Protein AF-A0A9D4PGX7-F1 (afdb_monomer_lite)

Structure (mmCIF, N/CA/C/O backbone):
data_AF-A0A9D4PGX7-F1
#
_entry.id   AF-A0A9D4PGX7-F1
#
loop_
_atom_site.group_PDB
_atom_site.id
_atom_site.type_symbol
_atom_site.label_atom_id
_atom_site.label_alt_id
_atom_site.label_comp_id
_atom_site.label_asym_id
_atom_site.label_entity_id
_atom_site.label_seq_id
_atom_site.pdbx_PDB_ins_code
_atom_site.Cartn_x
_atom_site.Cartn_y
_atom_site.Cartn_z
_atom_site.occupancy
_atom_site.B_iso_or_equiv
_atom_site.auth_seq_id
_atom_site.auth_comp_id
_atom_site.auth_asym_id
_atom_site.auth_atom_id
_atom_site.pdbx_PDB_model_num
ATOM 1 N N . MET A 1 1 ? -7.995 -2.872 27.748 1.00 54.94 1 MET A N 1
ATOM 2 C CA . MET A 1 1 ? -7.596 -3.330 26.397 1.00 54.94 1 MET A CA 1
ATOM 3 C C . MET A 1 1 ? -7.387 -4.845 26.408 1.00 54.94 1 MET A C 1
ATOM 5 O O . MET A 1 1 ? -7.191 -5.417 27.473 1.00 54.94 1 MET A O 1
ATOM 9 N N . ALA A 1 2 ? -7.457 -5.532 25.261 1.00 73.06 2 ALA A N 1
ATOM 10 C CA . ALA A 1 2 ? -7.186 -6.979 25.195 1.00 73.06 2 ALA A CA 1
ATOM 11 C C . ALA A 1 2 ? -5.716 -7.320 25.524 1.00 73.06 2 ALA A C 1
ATOM 13 O O . ALA A 1 2 ? -5.443 -8.373 26.096 1.00 73.06 2 ALA A O 1
ATOM 14 N N . TRP A 1 3 ? -4.800 -6.394 25.227 1.00 79.00 3 TRP A N 1
ATOM 15 C CA . TRP A 1 3 ? -3.365 -6.501 25.500 1.00 79.00 3 TRP A CA 1
ATOM 16 C C . TRP A 1 3 ? -3.021 -6.566 26.992 1.00 79.00 3 TRP A C 1
ATOM 18 O O . TRP A 1 3 ? -2.138 -7.327 27.369 1.00 79.00 3 TRP A O 1
ATOM 28 N N . ASP A 1 4 ? -3.798 -5.906 27.857 1.00 84.56 4 ASP A N 1
ATOM 29 C CA . ASP A 1 4 ? -3.581 -5.914 29.316 1.00 84.56 4 ASP A CA 1
ATOM 30 C C . ASP A 1 4 ? -3.769 -7.305 29.950 1.00 84.56 4 ASP A C 1
ATOM 32 O O . ASP A 1 4 ? -3.416 -7.535 31.105 1.00 84.56 4 ASP A O 1
ATOM 36 N N . ARG A 1 5 ? -4.376 -8.244 29.212 1.00 85.19 5 ARG A N 1
ATOM 37 C CA . ARG A 1 5 ? -4.611 -9.625 29.660 1.00 85.19 5 ARG A CA 1
ATOM 38 C C . ARG A 1 5 ? -3.503 -10.588 29.236 1.00 85.19 5 ARG A C 1
ATOM 40 O O . ARG A 1 5 ? -3.525 -11.745 29.656 1.00 85.19 5 ARG A O 1
ATOM 47 N N . VAL A 1 6 ? -2.562 -10.147 28.402 1.00 89.75 6 VAL A N 1
ATOM 48 C CA . VAL A 1 6 ? -1.442 -10.976 27.952 1.00 89.75 6 VAL A CA 1
ATOM 49 C C . VAL A 1 6 ? -0.385 -10.991 29.049 1.00 89.75 6 VAL A C 1
ATOM 51 O O . VAL A 1 6 ? 0.324 -10.018 29.274 1.00 89.75 6 VAL A O 1
ATOM 54 N N . THR A 1 7 ? -0.286 -12.113 29.759 1.00 89.94 7 THR A N 1
ATOM 55 C CA . THR A 1 7 ? 0.713 -12.286 30.819 1.00 89.94 7 THR A CA 1
ATOM 56 C C . THR A 1 7 ? 2.042 -12.798 30.255 1.00 89.94 7 THR A C 1
ATOM 58 O O . THR A 1 7 ? 2.039 -13.508 29.244 1.00 89.94 7 THR A O 1
ATOM 61 N N . PRO A 1 8 ? 3.177 -12.569 30.942 1.00 86.12 8 PRO A N 1
ATOM 62 C CA . PRO A 1 8 ? 4.457 -13.187 30.582 1.00 86.12 8 PRO A CA 1
ATOM 63 C C . PRO A 1 8 ? 4.361 -14.714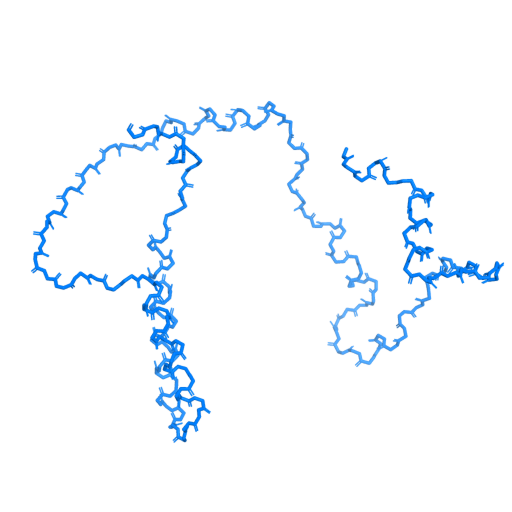 30.441 1.00 86.12 8 PRO A C 1
ATOM 65 O O . PRO A 1 8 ? 4.951 -15.308 29.543 1.00 86.12 8 PRO A O 1
ATOM 68 N N . THR A 1 9 ? 3.535 -15.358 31.273 1.00 87.19 9 THR A N 1
ATOM 69 C CA . THR A 1 9 ? 3.243 -16.797 31.194 1.00 87.19 9 THR A CA 1
ATOM 70 C C . THR A 1 9 ? 2.527 -17.182 29.900 1.00 87.19 9 THR A C 1
ATOM 72 O O . THR A 1 9 ? 2.807 -18.232 29.328 1.00 87.19 9 THR A O 1
ATOM 75 N N . THR A 1 10 ? 1.608 -16.342 29.420 1.00 89.62 10 THR A N 1
ATOM 76 C CA . THR A 1 10 ? 0.916 -16.558 28.142 1.00 89.62 10 THR A CA 1
ATOM 77 C C . THR A 1 10 ? 1.917 -16.536 26.992 1.00 89.62 10 THR A C 1
ATOM 79 O O . THR A 1 10 ? 1.912 -17.443 26.163 1.00 89.62 10 THR A O 1
ATOM 82 N N . ILE A 1 11 ? 2.825 -15.558 26.995 1.00 88.31 11 ILE A N 1
ATOM 83 C CA . ILE A 1 11 ? 3.892 -15.429 25.996 1.00 88.31 11 ILE A CA 1
ATOM 84 C C . ILE A 1 11 ? 4.812 -16.656 26.046 1.00 88.31 11 ILE A C 1
ATOM 86 O O . ILE A 1 11 ? 5.012 -17.314 25.025 1.00 88.31 11 ILE A O 1
ATOM 90 N N . ALA A 1 12 ? 5.289 -17.038 27.234 1.00 85.31 12 ALA A N 1
ATOM 91 C CA . ALA A 1 12 ? 6.149 -18.208 27.417 1.00 85.31 12 ALA A CA 1
ATOM 92 C C . ALA A 1 12 ? 5.499 -19.504 26.896 1.00 85.31 12 ALA A C 1
ATOM 94 O O . ALA A 1 12 ? 6.135 -20.286 26.188 1.00 85.31 12 ALA A O 1
ATOM 95 N N . ASN A 1 13 ? 4.210 -19.709 27.181 1.00 88.06 13 ASN A N 1
ATOM 96 C CA . ASN A 1 13 ? 3.464 -20.873 26.705 1.00 88.06 13 ASN A CA 1
ATOM 97 C C . ASN A 1 13 ? 3.309 -20.893 25.177 1.00 88.06 13 ASN A C 1
ATOM 99 O O . ASN A 1 13 ? 3.341 -21.969 24.579 1.00 88.06 13 ASN A O 1
ATOM 103 N N . CYS A 1 14 ? 3.142 -19.733 24.537 1.00 89.25 14 CYS A N 1
ATOM 104 C CA . CYS A 1 14 ? 3.101 -19.635 23.078 1.00 89.25 14 CYS A CA 1
ATOM 105 C C . CYS A 1 14 ? 4.445 -20.034 22.455 1.00 89.25 14 CYS A C 1
ATOM 107 O O . CYS A 1 14 ? 4.465 -20.877 21.560 1.00 89.25 14 CYS A O 1
ATOM 109 N N . PHE A 1 15 ? 5.562 -19.514 22.971 1.00 87.25 15 PHE A N 1
ATOM 110 C CA . PHE A 1 15 ? 6.903 -19.888 22.501 1.00 87.25 15 PHE A CA 1
ATOM 111 C C . PHE A 1 15 ? 7.176 -21.388 22.676 1.00 87.25 15 PHE A C 1
ATOM 113 O O . PHE A 1 15 ? 7.622 -22.043 21.732 1.00 87.25 15 PHE A O 1
ATOM 120 N N . ALA A 1 16 ? 6.812 -21.957 23.829 1.00 86.06 16 ALA A N 1
ATOM 121 C CA . ALA A 1 16 ? 6.950 -23.389 24.086 1.00 86.06 16 ALA A CA 1
ATOM 122 C C . ALA A 1 16 ? 6.126 -24.242 23.104 1.00 86.06 16 ALA A C 1
ATOM 124 O O . ALA A 1 16 ? 6.628 -25.227 22.564 1.00 86.06 16 ALA A O 1
ATOM 125 N N . LYS A 1 17 ? 4.875 -23.853 22.818 1.00 88.44 17 LYS A N 1
ATOM 126 C CA . LYS A 1 17 ? 4.026 -24.545 21.829 1.00 88.44 17 LYS A CA 1
ATOM 127 C C . LYS A 1 17 ? 4.568 -24.458 20.403 1.00 88.44 17 LYS A C 1
ATOM 129 O O . LYS A 1 17 ? 4.329 -25.371 19.620 1.00 88.44 17 LYS A O 1
ATOM 134 N N . CYS A 1 18 ? 5.298 -23.398 20.080 1.00 86.31 18 CYS A N 1
ATOM 135 C CA . CYS A 1 18 ? 5.965 -23.230 18.793 1.00 86.31 18 CYS A CA 1
ATOM 136 C C . CYS A 1 18 ? 7.328 -23.944 18.714 1.00 86.31 18 CYS A C 1
ATOM 138 O O . CYS A 1 18 ? 8.019 -23.815 17.710 1.00 86.31 18 CYS A O 1
ATOM 140 N N . GLY A 1 19 ? 7.723 -24.699 19.746 1.00 84.69 19 GLY A N 1
ATOM 141 C CA . GLY A 1 19 ? 8.976 -25.457 19.759 1.00 84.69 19 GLY A CA 1
ATOM 142 C C . GLY A 1 19 ? 10.207 -24.643 20.161 1.00 84.69 19 GLY A C 1
ATOM 143 O O . GLY A 1 19 ? 11.316 -25.174 20.138 1.00 84.69 19 GLY A O 1
ATOM 144 N N . PHE A 1 20 ? 10.034 -23.386 20.581 1.00 78.81 20 PHE A N 1
ATOM 145 C CA . PHE A 1 20 ? 11.109 -22.568 21.139 1.00 78.81 20 PHE A CA 1
ATOM 146 C C . PHE A 1 20 ? 11.299 -22.912 22.619 1.00 78.81 20 PHE A C 1
ATOM 148 O O . PHE A 1 20 ? 10.893 -22.177 23.521 1.00 78.81 20 PHE A O 1
ATOM 155 N N . PHE A 1 21 ? 11.898 -24.073 22.875 1.00 73.19 21 PHE A N 1
ATOM 156 C CA . PHE A 1 21 ? 12.354 -24.449 24.208 1.00 73.19 21 PHE A CA 1
ATOM 157 C C . PHE A 1 21 ? 13.672 -23.736 24.484 1.00 73.19 21 PHE A C 1
ATOM 159 O O . PHE A 1 21 ? 14.721 -24.108 23.961 1.00 73.19 21 PHE A O 1
ATOM 166 N N . ARG A 1 22 ? 13.619 -22.681 25.294 1.00 63.53 22 ARG A N 1
ATOM 167 C CA . ARG A 1 22 ? 14.824 -21.981 25.728 1.00 63.53 22 ARG A CA 1
ATOM 168 C C . ARG A 1 22 ? 15.512 -22.826 26.805 1.00 63.53 22 ARG A C 1
ATOM 170 O O . ARG A 1 22 ? 14.961 -22.998 27.891 1.00 63.53 22 ARG A O 1
ATOM 177 N N . SER A 1 23 ? 16.695 -23.370 26.506 1.00 58.41 23 SER A N 1
ATOM 178 C CA . SER A 1 23 ? 17.655 -23.718 27.561 1.00 58.41 23 SER A CA 1
ATOM 179 C C . SER A 1 23 ? 17.950 -22.433 28.334 1.00 58.41 23 SER A C 1
ATOM 181 O O . SER A 1 23 ? 17.971 -21.361 27.738 1.00 58.41 23 SER A O 1
ATOM 183 N N . SER A 1 24 ? 18.110 -22.516 29.648 1.00 57.34 24 SER A N 1
ATOM 184 C CA . SER A 1 24 ? 18.195 -21.369 30.564 1.00 57.34 24 SER A CA 1
ATOM 185 C C . SER A 1 24 ? 19.477 -20.521 30.425 1.00 57.34 24 SER A C 1
ATOM 187 O O . SER A 1 24 ? 19.930 -19.941 31.410 1.00 57.34 24 SER A O 1
ATOM 189 N N . GLU A 1 25 ? 20.067 -20.423 29.240 1.00 56.84 25 GLU A N 1
ATOM 190 C CA . GLU A 1 25 ? 21.221 -19.572 28.980 1.00 56.84 25 GLU A CA 1
ATOM 191 C C . GLU A 1 25 ? 20.842 -18.446 28.018 1.00 56.84 25 GLU A C 1
ATOM 193 O O . GLU A 1 25 ? 20.292 -18.660 26.939 1.00 56.84 25 GLU A O 1
ATOM 198 N N . GLU A 1 26 ? 21.132 -17.237 28.499 1.00 56.38 26 GLU A N 1
ATOM 199 C CA . GLU A 1 26 ? 21.122 -15.959 27.793 1.00 56.38 26 GLU A CA 1
ATOM 200 C C . GLU A 1 26 ? 19.735 -15.351 27.544 1.00 56.38 26 GLU A C 1
ATOM 202 O O . GLU A 1 26 ? 19.090 -15.496 26.502 1.00 56.38 26 GLU A O 1
ATOM 207 N N . VAL A 1 27 ? 19.296 -14.578 28.542 1.00 60.44 27 VAL A N 1
ATOM 208 C CA . VAL A 1 27 ? 18.494 -13.379 28.297 1.00 60.44 27 VAL A CA 1
ATOM 209 C C . VAL A 1 27 ? 19.432 -12.405 27.572 1.00 60.44 27 VAL A C 1
ATOM 211 O O . VAL A 1 27 ? 20.417 -11.997 28.190 1.00 60.44 27 VAL A O 1
ATOM 214 N N . PRO A 1 28 ? 19.223 -12.084 26.281 1.00 53.94 28 PRO A N 1
ATOM 215 C CA . PRO A 1 28 ? 20.006 -11.063 25.615 1.00 53.94 28 PRO A CA 1
ATOM 216 C C . PRO A 1 28 ? 19.830 -9.778 26.411 1.00 53.94 28 PRO A C 1
ATOM 218 O O . PRO A 1 28 ? 18.715 -9.400 26.770 1.00 53.94 28 PRO A O 1
ATOM 221 N N . SER A 1 29 ? 20.967 -9.190 26.751 1.00 55.91 29 SER A N 1
ATOM 222 C CA . SER A 1 29 ? 21.070 -7.852 27.303 1.00 55.91 29 SER A CA 1
ATOM 223 C C . SER A 1 29 ? 20.192 -6.912 26.474 1.00 55.91 29 SER A C 1
ATOM 225 O O . SER A 1 29 ? 20.358 -6.856 25.260 1.00 55.91 29 SER A O 1
ATOM 227 N N . GLU A 1 30 ? 19.279 -6.171 27.107 1.00 57.91 30 GLU A N 1
ATOM 228 C CA . GLU A 1 30 ? 18.532 -5.058 26.486 1.00 57.91 30 GLU A CA 1
ATOM 229 C C . GLU A 1 30 ? 19.451 -3.850 26.217 1.00 57.91 30 GLU A C 1
ATOM 231 O O . GLU A 1 30 ? 19.039 -2.698 26.300 1.00 57.91 30 GLU A O 1
ATOM 236 N N . GLN A 1 31 ? 20.736 -4.092 25.960 1.00 58.47 31 GLN A N 1
ATOM 237 C CA . GLN A 1 31 ? 21.605 -3.059 25.440 1.00 58.47 31 GLN A CA 1
ATOM 238 C C . GLN A 1 31 ? 21.203 -2.854 23.988 1.00 58.47 31 GLN A C 1
ATOM 240 O O . GLN A 1 31 ? 21.234 -3.791 23.192 1.00 58.47 31 GLN A O 1
ATOM 245 N N . GLU A 1 32 ? 20.774 -1.634 23.681 1.00 63.38 32 GLU A N 1
ATOM 246 C CA . GLU A 1 32 ? 20.599 -1.153 22.318 1.00 63.38 32 GLU A CA 1
ATOM 247 C C . GLU A 1 32 ? 21.955 -1.252 21.616 1.00 63.38 32 GLU A C 1
ATOM 249 O O . GLU A 1 32 ? 22.810 -0.372 21.711 1.00 63.38 32 GLU A O 1
ATOM 254 N N . GLU A 1 33 ? 22.191 -2.398 20.983 1.00 66.94 33 GLU A N 1
ATOM 255 C CA . GLU A 1 33 ? 23.311 -2.579 20.077 1.00 66.94 33 GLU A CA 1
ATOM 256 C C . GLU A 1 33 ? 23.117 -1.582 18.924 1.00 66.94 33 GLU A C 1
ATOM 258 O O . GLU A 1 33 ? 22.014 -1.496 18.367 1.00 66.94 33 GLU A O 1
ATOM 263 N N . PRO A 1 34 ? 24.149 -0.802 18.562 1.00 69.31 34 PRO A N 1
ATOM 264 C CA . PRO A 1 34 ? 24.061 0.085 17.414 1.00 69.31 34 PRO A CA 1
ATOM 265 C C . PRO A 1 34 ? 23.671 -0.727 16.176 1.00 69.31 34 PRO A C 1
ATOM 267 O O . PRO A 1 34 ? 24.187 -1.824 15.960 1.00 69.31 34 PRO A O 1
ATOM 270 N N . ILE A 1 35 ? 22.747 -0.195 15.367 1.00 76.69 35 ILE A N 1
ATOM 271 C CA . ILE A 1 35 ? 22.278 -0.873 14.155 1.00 76.69 35 ILE A CA 1
ATOM 272 C C . ILE A 1 35 ? 23.458 -1.002 13.186 1.00 76.69 35 ILE A C 1
ATOM 274 O O . ILE A 1 35 ? 23.844 -0.040 12.520 1.00 76.69 35 ILE A O 1
ATOM 278 N N . GLU A 1 36 ? 24.046 -2.195 13.138 1.00 80.50 36 GLU A N 1
ATOM 279 C CA . GLU A 1 36 ? 25.217 -2.491 12.319 1.00 80.50 36 GLU A CA 1
ATOM 280 C C . GLU A 1 36 ? 24.897 -2.271 10.833 1.00 80.50 36 GLU A C 1
ATOM 282 O O . GLU A 1 36 ? 23.912 -2.796 10.305 1.00 80.50 36 GLU A O 1
ATOM 287 N N . GLY A 1 37 ? 25.726 -1.481 10.147 1.00 79.88 37 GLY A N 1
ATOM 288 C CA . GLY A 1 37 ? 25.556 -1.197 8.727 1.00 79.88 37 GLY A CA 1
ATOM 289 C C . GLY A 1 37 ? 24.580 -0.067 8.402 1.00 79.88 37 GLY A C 1
ATOM 290 O O . GLY A 1 37 ? 24.256 0.112 7.226 1.00 79.88 37 GLY A O 1
ATOM 291 N N . TRP A 1 38 ? 24.138 0.727 9.383 1.00 84.19 38 TRP A N 1
ATOM 292 C CA . TRP A 1 38 ? 23.343 1.931 9.108 1.00 84.19 38 TRP A CA 1
ATOM 293 C C . TRP A 1 38 ? 24.091 2.914 8.196 1.00 84.19 38 TRP A C 1
ATOM 295 O O . TRP A 1 38 ? 23.511 3.486 7.278 1.00 84.19 38 TRP A O 1
ATOM 305 N N . GLU A 1 39 ? 25.405 3.046 8.382 1.00 81.94 39 GLU A N 1
ATOM 306 C CA . GLU A 1 39 ? 26.298 3.868 7.557 1.00 81.94 39 GLU A CA 1
ATOM 307 C C . GLU A 1 39 ? 26.395 3.442 6.080 1.00 81.94 39 GLU A C 1
ATOM 309 O O . GLU A 1 39 ? 26.902 4.205 5.258 1.00 81.94 39 GLU A O 1
ATOM 314 N N . LEU A 1 40 ? 25.922 2.242 5.722 1.00 86.06 40 LEU A N 1
ATOM 315 C CA . LEU A 1 40 ? 25.851 1.778 4.330 1.00 86.06 40 LEU A CA 1
ATOM 316 C C . LEU A 1 40 ? 24.593 2.287 3.612 1.00 86.06 40 LEU A C 1
ATOM 318 O O . LEU A 1 40 ? 24.502 2.183 2.387 1.00 86.06 40 LEU A O 1
ATOM 322 N N . LEU A 1 41 ? 23.619 2.809 4.358 1.00 81.00 41 LEU A N 1
ATOM 323 C CA . LEU A 1 41 ? 22.391 3.372 3.822 1.00 81.00 41 LEU A CA 1
ATOM 324 C C . LEU A 1 41 ? 22.607 4.863 3.538 1.00 81.00 41 LEU A C 1
ATOM 326 O O . LEU A 1 41 ? 22.962 5.631 4.428 1.00 81.00 41 LEU A O 1
ATOM 330 N N . ASP A 1 42 ? 22.317 5.306 2.314 1.00 83.44 42 ASP A N 1
ATOM 331 C CA . ASP A 1 42 ? 22.227 6.736 1.973 1.00 83.44 42 ASP A CA 1
ATOM 332 C C . ASP A 1 42 ? 20.888 7.316 2.477 1.00 83.44 42 ASP A C 1
ATOM 334 O O . ASP A 1 42 ? 20.067 7.829 1.719 1.00 83.44 42 ASP A O 1
ATOM 338 N N . ALA A 1 43 ? 20.608 7.115 3.769 1.00 81.50 43 ALA A N 1
ATOM 339 C CA . ALA A 1 43 ? 19.314 7.401 4.387 1.00 81.50 43 ALA A CA 1
ATOM 340 C C . ALA A 1 43 ? 19.124 8.890 4.722 1.00 81.50 43 ALA A C 1
ATOM 342 O O . ALA A 1 43 ? 18.004 9.326 4.972 1.00 81.50 43 ALA A O 1
ATOM 343 N N . GLY A 1 44 ? 20.205 9.680 4.745 1.00 87.75 44 GLY A N 1
ATOM 344 C CA . GLY A 1 44 ? 20.161 11.108 5.084 1.00 87.75 44 GLY A CA 1
ATOM 345 C C . GLY A 1 44 ? 19.748 11.416 6.532 1.00 87.75 44 GLY A C 1
ATOM 346 O O . GLY A 1 44 ? 19.599 12.587 6.875 1.00 87.75 44 GLY A O 1
ATOM 347 N N . CYS A 1 45 ? 19.580 10.395 7.375 1.00 86.50 45 CYS A N 1
ATOM 348 C CA . CYS A 1 45 ? 19.252 10.493 8.793 1.00 86.50 45 CYS A CA 1
ATOM 349 C C . CYS A 1 45 ? 20.023 9.439 9.604 1.00 86.50 45 CYS A C 1
ATOM 351 O O . CYS A 1 45 ? 20.576 8.478 9.053 1.00 86.50 45 CYS A O 1
ATOM 353 N N . THR A 1 46 ? 20.095 9.630 10.917 1.00 89.06 46 THR A N 1
ATOM 354 C CA . THR A 1 46 ? 20.707 8.652 11.822 1.00 89.06 46 THR A CA 1
ATOM 355 C C . THR A 1 46 ? 19.753 7.486 12.105 1.00 89.06 46 THR A C 1
ATOM 357 O O . THR A 1 46 ? 18.547 7.582 11.875 1.00 89.06 46 THR A O 1
ATOM 360 N N . ALA A 1 47 ? 20.290 6.371 12.609 1.00 85.38 47 ALA A N 1
ATOM 361 C CA . ALA A 1 47 ? 19.490 5.224 13.046 1.00 85.38 47 ALA A CA 1
ATOM 362 C C . ALA A 1 47 ? 18.443 5.633 14.089 1.00 85.38 47 ALA A C 1
ATOM 364 O O . ALA A 1 47 ? 17.296 5.199 14.036 1.00 85.38 47 ALA A O 1
ATOM 365 N N . GLU A 1 48 ? 18.838 6.519 14.999 1.00 86.31 48 GLU A N 1
ATOM 366 C CA . GLU A 1 48 ? 17.979 7.058 16.047 1.00 86.31 48 GLU A CA 1
ATOM 367 C C . GLU A 1 48 ? 16.849 7.919 15.466 1.00 86.31 48 GLU A C 1
ATOM 369 O O . GLU A 1 48 ? 15.692 7.722 15.833 1.00 86.31 48 GLU A O 1
ATOM 374 N N . ASP A 1 49 ? 17.139 8.787 14.489 1.00 86.88 49 ASP A N 1
ATOM 375 C CA . ASP A 1 49 ? 16.113 9.596 13.806 1.00 86.88 49 ASP A CA 1
ATOM 376 C C . ASP A 1 49 ? 15.057 8.725 13.111 1.00 86.88 49 ASP A C 1
ATOM 378 O O . ASP A 1 49 ? 13.883 9.080 13.057 1.00 86.88 49 ASP A O 1
ATOM 382 N N . PHE A 1 50 ? 15.468 7.587 12.545 1.00 87.69 50 PHE A N 1
ATOM 383 C CA . PHE A 1 50 ? 14.543 6.653 11.910 1.00 87.69 50 PHE A CA 1
ATOM 384 C C . PHE A 1 50 ? 13.684 5.910 12.934 1.00 87.69 50 PHE A C 1
ATOM 386 O O . PHE A 1 50 ? 12.477 5.779 12.738 1.00 87.69 50 PHE A O 1
ATOM 393 N N . CYS A 1 51 ? 14.293 5.435 14.022 1.00 87.06 51 CYS A N 1
ATOM 394 C CA . CYS A 1 51 ? 13.586 4.720 15.084 1.00 87.06 51 CYS A CA 1
ATOM 395 C C . CYS A 1 51 ? 12.595 5.611 15.842 1.00 87.06 51 CYS A C 1
ATOM 397 O O . CYS A 1 51 ? 11.569 5.113 16.284 1.00 87.06 51 CYS A O 1
ATOM 399 N N . THR A 1 52 ? 12.890 6.906 15.967 1.00 90.38 52 THR A N 1
ATOM 400 C CA . THR A 1 52 ? 12.069 7.891 16.696 1.00 90.38 52 THR A CA 1
ATOM 401 C C . THR A 1 52 ? 11.182 8.732 15.772 1.00 90.38 52 THR A C 1
ATOM 403 O O . THR A 1 52 ? 10.556 9.705 16.201 1.00 90.38 52 THR A O 1
ATOM 406 N N . ALA A 1 53 ? 11.102 8.375 14.485 1.00 88.75 53 ALA A N 1
ATOM 407 C CA . ALA A 1 53 ? 10.399 9.161 13.472 1.00 88.75 53 ALA A CA 1
ATOM 408 C C . ALA A 1 53 ? 8.905 9.370 13.786 1.00 88.75 53 ALA A C 1
ATOM 410 O O . ALA A 1 53 ? 8.313 10.357 13.339 1.00 88.75 53 ALA A O 1
ATOM 411 N N . ASP A 1 54 ? 8.289 8.457 14.538 1.00 91.25 54 ASP A N 1
ATOM 412 C CA . ASP A 1 54 ? 6.879 8.494 14.917 1.00 91.25 54 ASP A CA 1
ATOM 413 C C . ASP A 1 54 ? 6.619 8.888 16.382 1.00 91.25 54 ASP A C 1
ATOM 415 O O . ASP A 1 54 ? 5.455 9.056 16.750 1.00 91.25 54 ASP A O 1
ATOM 419 N N . ASP A 1 55 ? 7.651 9.162 17.187 1.00 89.44 55 ASP A N 1
ATOM 420 C CA . ASP A 1 55 ? 7.504 9.521 18.610 1.00 89.44 55 ASP A CA 1
ATOM 421 C C . ASP A 1 55 ? 6.619 10.759 18.826 1.00 89.44 55 ASP A C 1
ATOM 423 O O . ASP A 1 55 ? 5.891 10.873 19.813 1.00 89.44 55 ASP A O 1
ATOM 427 N N . ASN A 1 56 ? 6.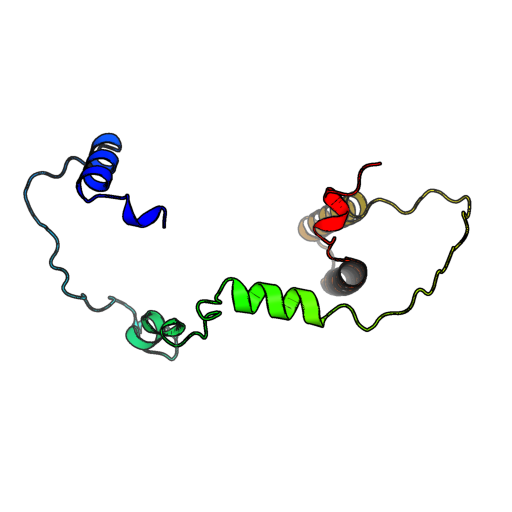666 11.699 17.878 1.00 83.75 56 ASN A N 1
ATOM 428 C CA . ASN A 1 56 ? 5.874 12.931 17.891 1.00 83.75 56 ASN A CA 1
ATOM 429 C C . ASN A 1 56 ? 4.757 12.927 16.841 1.00 83.75 56 ASN A C 1
ATOM 431 O O . ASN A 1 56 ? 4.200 13.983 16.519 1.00 83.75 56 ASN A O 1
ATOM 435 N N . LEU A 1 57 ? 4.431 11.764 16.272 1.00 85.75 57 LEU A N 1
ATOM 436 C CA . LEU A 1 57 ? 3.332 11.657 15.330 1.00 85.75 57 LEU A CA 1
ATOM 437 C C . LEU A 1 57 ? 2.032 11.971 16.070 1.00 85.75 57 LEU A C 1
ATOM 439 O O . LEU A 1 57 ? 1.640 11.275 17.007 1.00 85.75 57 LEU A O 1
ATOM 443 N N . ALA A 1 58 ? 1.359 13.044 15.649 1.00 82.56 58 ALA A N 1
ATOM 444 C CA . ALA A 1 58 ? 0.079 13.430 16.215 1.00 82.56 58 ALA A CA 1
ATOM 445 C C . ALA A 1 58 ? -0.915 12.275 16.050 1.00 82.56 58 ALA A C 1
ATOM 447 O O . ALA A 1 58 ? -1.407 11.997 14.956 1.00 82.56 58 ALA A O 1
ATOM 448 N N . THR A 1 59 ? -1.206 11.592 17.150 1.00 79.62 59 THR A N 1
ATOM 449 C CA . THR A 1 59 ? -2.286 10.618 17.199 1.00 79.62 59 THR A CA 1
ATOM 450 C C . THR A 1 59 ? -3.600 11.361 17.401 1.00 79.62 59 THR A C 1
ATOM 452 O O . THR A 1 59 ? -3.637 12.472 17.940 1.00 79.62 59 THR A O 1
ATOM 455 N N . CYS A 1 60 ? -4.713 10.761 16.976 1.00 75.94 60 CYS A N 1
ATOM 456 C CA . CYS A 1 60 ? -6.003 11.189 17.494 1.00 75.94 60 CYS A CA 1
ATOM 457 C C . CYS A 1 60 ? -5.938 10.980 19.010 1.00 75.94 60 CYS A C 1
ATOM 459 O O . CYS A 1 60 ? -5.934 9.836 19.466 1.00 75.94 60 CYS A O 1
ATOM 461 N N . GLY A 1 61 ? -5.803 12.071 19.773 1.00 73.06 61 GLY A N 1
ATOM 462 C CA . GLY A 1 61 ? -5.789 12.013 21.231 1.00 73.06 61 GLY A CA 1
ATOM 463 C C . GLY A 1 61 ? -6.985 11.211 21.741 1.00 73.06 61 GLY A C 1
ATOM 464 O O . GLY A 1 61 ? -7.992 11.079 21.041 1.00 73.06 61 GLY A O 1
ATOM 465 N N . ALA A 1 62 ? -6.875 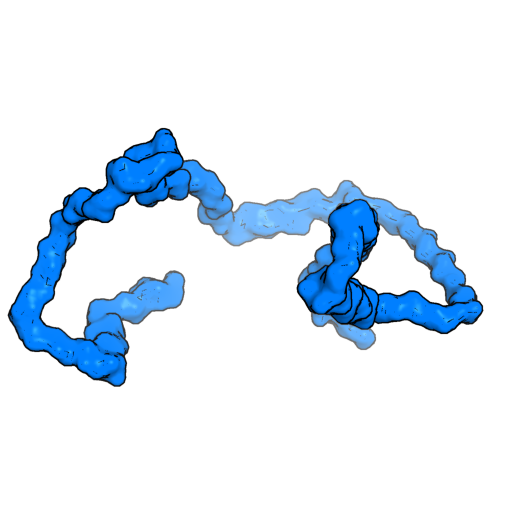10.648 22.944 1.00 70.00 62 ALA A N 1
ATOM 466 C CA . ALA A 1 62 ? -7.964 9.885 23.541 1.00 70.00 62 ALA A CA 1
ATOM 467 C C . ALA A 1 62 ? -9.226 10.759 23.622 1.00 70.00 62 ALA A C 1
ATOM 469 O O . ALA A 1 62 ? -9.335 11.620 24.492 1.00 70.00 62 ALA A O 1
ATOM 470 N N . ARG A 1 63 ? -10.156 10.557 22.683 1.00 75.88 63 ARG A N 1
ATOM 471 C CA . ARG A 1 63 ? -11.466 11.201 22.702 1.00 75.88 63 ARG A CA 1
ATOM 472 C C . ARG A 1 63 ? -12.301 10.546 23.787 1.00 75.88 63 ARG A C 1
ATOM 474 O O . ARG A 1 63 ? -12.331 9.315 23.898 1.00 75.88 63 ARG A O 1
ATOM 481 N N . THR A 1 64 ? -12.970 11.363 24.582 1.00 80.38 64 THR A N 1
ATOM 482 C CA . THR A 1 64 ? -13.989 10.866 25.500 1.00 80.38 64 THR A CA 1
ATOM 483 C C . THR A 1 64 ? -15.228 10.451 24.705 1.00 80.38 64 THR A C 1
ATOM 485 O O . THR A 1 64 ? -15.397 10.819 23.539 1.00 80.38 64 THR A O 1
ATOM 488 N N . VAL A 1 65 ? -16.092 9.633 25.305 1.00 76.81 65 VAL A N 1
ATOM 489 C CA . VAL A 1 65 ? -17.353 9.242 24.652 1.00 76.81 65 VAL A CA 1
ATOM 490 C C . VAL A 1 65 ? -18.224 10.481 24.440 1.00 76.81 65 VAL A C 1
ATOM 492 O O . VAL A 1 65 ? -18.913 10.590 23.430 1.00 76.81 65 VAL A O 1
ATOM 495 N N . GLU A 1 66 ? -18.140 11.429 25.363 1.00 80.88 66 GLU A N 1
ATOM 496 C CA . GLU A 1 66 ? -18.814 12.717 25.335 1.00 80.88 66 GLU A CA 1
ATOM 497 C C . GLU A 1 66 ? -18.373 13.560 24.126 1.00 80.88 66 GLU A C 1
ATOM 499 O O . GLU A 1 66 ? -19.241 14.028 23.390 1.00 80.88 66 GLU A O 1
ATOM 504 N N . ASP A 1 67 ? -17.064 13.646 23.845 1.00 80.12 67 ASP A N 1
ATOM 505 C CA . ASP A 1 67 ? -16.531 14.365 22.669 1.00 80.12 67 ASP A CA 1
ATOM 506 C C . ASP A 1 67 ? -17.064 13.781 21.347 1.00 80.12 67 ASP A C 1
ATOM 508 O O . ASP A 1 67 ? -17.353 14.507 20.397 1.00 80.12 67 ASP A O 1
ATOM 512 N N . ILE A 1 68 ? -17.212 12.452 21.283 1.00 81.25 68 ILE A N 1
ATOM 513 C CA . ILE A 1 68 ? -17.720 11.743 20.096 1.00 81.25 68 ILE A CA 1
ATOM 514 C C . ILE A 1 68 ? -19.216 12.021 19.894 1.00 81.25 68 ILE A C 1
ATOM 516 O O . ILE A 1 68 ? -19.679 12.169 18.762 1.00 81.25 68 ILE A O 1
ATOM 520 N N . VAL A 1 69 ? -19.988 12.072 20.983 1.00 81.31 69 VAL A N 1
ATOM 521 C CA . VAL A 1 69 ? -21.433 12.338 20.932 1.00 81.31 69 VAL A CA 1
ATOM 522 C C . VAL A 1 69 ? -21.707 13.788 20.535 1.00 81.31 69 VAL A C 1
ATOM 524 O O . VAL A 1 69 ? -22.615 14.033 19.741 1.00 81.31 69 VAL A O 1
ATOM 527 N N . GLU A 1 70 ? -20.923 14.743 21.037 1.00 79.69 70 GLU A N 1
ATOM 528 C CA . GLU A 1 70 ? -21.095 16.163 20.720 1.00 79.69 70 GLU A CA 1
ATOM 529 C C . GLU A 1 70 ? -20.851 16.446 19.225 1.00 79.69 70 GLU A C 1
ATOM 531 O O . GLU A 1 70 ? -21.707 17.055 18.577 1.00 79.69 70 GLU A O 1
ATOM 536 N N . GLU A 1 71 ? -19.780 15.895 18.640 1.00 75.50 71 GLU A N 1
ATOM 537 C CA . GLU A 1 71 ? -19.486 15.970 17.196 1.00 75.50 71 GLU A CA 1
ATOM 538 C C . GLU A 1 71 ? -20.625 15.368 16.355 1.00 75.50 71 GLU A C 1
ATOM 540 O O . GLU A 1 71 ? -21.135 16.013 15.438 1.00 75.50 71 GLU A O 1
ATOM 545 N N . ALA A 1 72 ? -21.118 14.183 16.734 1.00 71.44 72 ALA A N 1
ATOM 546 C CA . ALA A 1 72 ? -22.207 13.507 16.027 1.00 71.44 72 ALA A CA 1
ATOM 547 C C . ALA A 1 72 ? -23.545 14.273 16.069 1.00 71.44 72 ALA A C 1
ATOM 549 O O . ALA A 1 72 ? -24.396 14.086 15.197 1.00 71.44 72 ALA A O 1
ATOM 550 N N . THR A 1 73 ? -23.757 15.120 17.080 1.00 69.31 73 THR A N 1
ATOM 551 C CA . THR A 1 73 ? -24.981 15.930 17.214 1.00 69.31 73 THR A CA 1
ATOM 552 C C . THR A 1 73 ? -24.890 17.310 16.564 1.00 69.31 73 THR A C 1
ATOM 554 O O . THR A 1 73 ? -25.931 17.885 16.244 1.00 69.31 73 THR A O 1
ATOM 557 N N . CYS A 1 74 ? -23.684 17.834 16.320 1.00 55.91 74 CYS A N 1
ATOM 558 C CA . CYS A 1 74 ? -23.492 19.164 15.733 1.00 55.91 74 CYS A CA 1
ATOM 559 C C . CYS A 1 74 ? -23.598 19.190 14.196 1.00 55.91 74 CYS A C 1
ATOM 561 O O . CYS A 1 74 ? -23.893 20.241 13.633 1.00 55.91 74 CYS A O 1
ATOM 563 N N . GLU A 1 75 ? -23.428 18.059 13.504 1.00 54.81 75 GLU A N 1
ATOM 564 C CA . GLU A 1 75 ? -23.437 18.004 12.028 1.00 54.81 75 GLU A CA 1
ATOM 565 C C . GLU A 1 75 ? -24.840 17.911 11.385 1.00 54.81 75 GLU A C 1
ATOM 567 O O . GLU A 1 75 ? -24.967 17.823 10.166 1.00 54.81 75 GLU A O 1
ATOM 572 N N . VAL A 1 76 ? -25.930 17.962 12.163 1.00 53.75 76 VAL A N 1
ATOM 573 C CA . VAL A 1 76 ? -27.304 17.732 11.651 1.00 53.75 76 VAL A CA 1
ATOM 574 C C . VAL A 1 76 ? -27.990 19.005 11.116 1.00 53.75 76 VAL A C 1
ATOM 576 O O . VAL A 1 76 ? -29.210 19.044 10.976 1.00 53.75 76 VAL A O 1
ATOM 579 N N . ALA A 1 77 ? -27.242 20.065 10.807 1.00 49.38 77 ALA A N 1
ATOM 580 C CA . ALA A 1 77 ? -27.818 21.349 10.400 1.00 49.38 77 ALA A CA 1
ATOM 581 C C . ALA A 1 77 ? -27.219 21.941 9.116 1.00 49.38 77 ALA A C 1
ATOM 583 O O . ALA A 1 77 ? -27.073 23.150 9.045 1.00 49.38 77 ALA A O 1
ATOM 584 N N . ASP A 1 78 ? -26.885 21.134 8.104 1.00 45.97 78 ASP A N 1
ATOM 585 C CA . ASP A 1 78 ? -26.931 21.606 6.709 1.00 45.97 78 ASP A CA 1
ATOM 586 C C . ASP A 1 78 ? -26.710 20.467 5.707 1.00 45.97 78 ASP A C 1
ATOM 588 O O . ASP A 1 78 ? -25.598 19.974 5.531 1.00 45.97 78 ASP A O 1
ATOM 592 N N . SER A 1 79 ? -27.775 20.067 5.014 1.00 40.53 79 SER A N 1
ATOM 593 C CA . SER A 1 79 ? -27.747 19.819 3.566 1.00 40.53 79 SER A CA 1
ATOM 594 C C . SER A 1 79 ? -29.148 19.457 3.102 1.00 40.53 79 SER A C 1
ATOM 596 O O . SER A 1 79 ? -29.656 18.368 3.373 1.00 40.53 79 SER A O 1
ATOM 598 N N . SER A 1 80 ? -29.761 20.429 2.428 1.00 39.62 80 SER A N 1
ATOM 599 C CA . SER A 1 80 ? -31.007 20.300 1.690 1.00 39.62 80 SER A CA 1
ATOM 600 C C . SER A 1 80 ? -31.033 19.058 0.808 1.00 39.62 8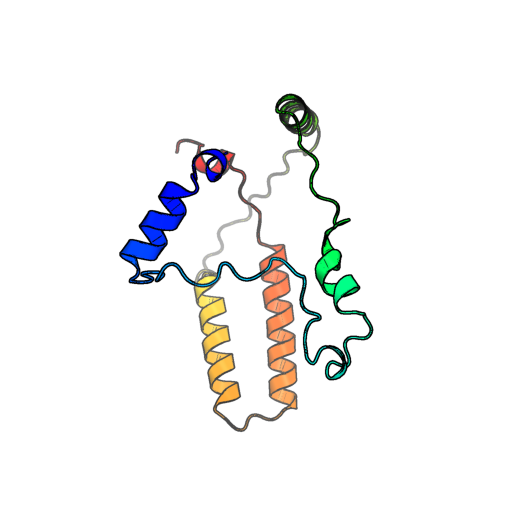0 SER A C 1
ATOM 602 O O . SER A 1 80 ? -30.119 18.793 0.030 1.00 39.62 80 SER A O 1
ATOM 604 N N . ASP A 1 81 ? -32.162 18.374 0.927 1.00 46.22 81 ASP A N 1
ATOM 605 C CA . ASP A 1 81 ? -32.850 17.627 -0.113 1.00 46.22 81 ASP A CA 1
ATOM 606 C C . ASP A 1 81 ? -32.778 18.361 -1.465 1.00 46.22 81 ASP A C 1
ATOM 608 O O . ASP A 1 81 ? -33.358 19.436 -1.620 1.00 46.22 81 ASP A O 1
ATOM 612 N N . ASP A 1 82 ? -32.051 17.792 -2.425 1.00 38.31 82 ASP A N 1
ATOM 613 C CA . ASP A 1 82 ? -32.288 18.055 -3.843 1.00 38.31 82 ASP A CA 1
ATOM 614 C C . ASP A 1 82 ? -32.284 16.711 -4.569 1.00 38.31 82 ASP A C 1
ATOM 616 O O . ASP A 1 82 ? -31.256 16.047 -4.753 1.00 38.31 82 ASP A O 1
ATOM 620 N N . GLY A 1 83 ? -33.499 16.248 -4.846 1.00 46.12 83 GLY A N 1
ATOM 621 C CA . GLY A 1 83 ? -33.757 15.025 -5.569 1.00 46.12 83 GLY A CA 1
ATOM 622 C C . GLY A 1 83 ? -33.515 15.237 -7.051 1.00 46.12 83 GLY A C 1
ATOM 623 O O . GLY A 1 83 ? -34.239 15.993 -7.684 1.00 46.12 83 GLY A O 1
ATOM 624 N N . ASP A 1 84 ? -32.580 14.478 -7.616 1.00 37.16 84 ASP A N 1
ATOM 625 C CA . ASP A 1 84 ? -32.510 14.285 -9.060 1.00 37.16 84 ASP A CA 1
ATOM 626 C C . ASP A 1 84 ? -32.772 12.820 -9.403 1.00 37.16 84 ASP A C 1
ATOM 628 O O . ASP A 1 84 ? -31.947 11.915 -9.252 1.00 37.16 84 ASP A O 1
ATOM 632 N N . ASN A 1 85 ? -34.010 12.624 -9.837 1.00 45.22 85 ASN A N 1
ATOM 633 C CA . ASN A 1 85 ? -34.558 11.426 -10.429 1.00 45.22 85 ASN A CA 1
ATOM 634 C C . ASN A 1 85 ? -34.158 11.441 -11.914 1.00 45.22 85 ASN A C 1
ATOM 636 O O . ASN A 1 85 ? -34.765 12.167 -12.699 1.00 45.22 85 ASN A O 1
ATOM 640 N N . ILE A 1 86 ? -33.122 10.690 -12.302 1.00 43.31 86 ILE A N 1
ATOM 641 C CA . ILE A 1 86 ? -32.721 10.555 -13.712 1.00 43.31 86 ILE A CA 1
ATOM 642 C C . ILE A 1 86 ? -32.980 9.119 -14.177 1.00 43.31 86 ILE A C 1
ATOM 644 O O . ILE A 1 86 ? -32.170 8.220 -13.971 1.00 43.31 86 ILE A O 1
ATOM 648 N N . ASP A 1 87 ? -34.188 8.976 -14.721 1.00 37.91 87 ASP A N 1
ATOM 649 C CA . ASP A 1 87 ? -34.577 8.338 -15.987 1.00 37.91 87 ASP A CA 1
ATOM 650 C C . ASP A 1 87 ? -33.852 7.054 -16.439 1.00 37.91 87 ASP A C 1
ATOM 652 O O . ASP A 1 87 ? -32.665 7.047 -16.774 1.00 37.91 87 ASP A O 1
ATOM 656 N N . GLU A 1 88 ? -34.632 5.971 -16.524 1.00 46.50 88 GLU A N 1
ATOM 657 C CA . GLU A 1 88 ? -34.246 4.698 -17.127 1.00 46.50 88 GLU A CA 1
ATOM 658 C C . GLU A 1 88 ? -34.155 4.818 -18.656 1.00 46.50 88 GLU A C 1
ATOM 660 O O . GLU A 1 88 ? -35.158 4.818 -19.368 1.00 46.50 88 GLU A O 1
ATOM 665 N N . GLY A 1 89 ? -32.925 4.865 -19.167 1.00 37.53 89 GLY A N 1
ATOM 666 C CA . GLY A 1 89 ? -32.622 4.655 -20.579 1.00 37.53 89 GLY A CA 1
ATOM 667 C C . GLY A 1 89 ? -32.203 3.210 -20.844 1.00 37.53 89 GLY A C 1
ATOM 668 O O . GLY A 1 89 ? -31.119 2.798 -20.439 1.00 37.53 89 GLY A O 1
ATOM 669 N N . ASP A 1 90 ? -33.060 2.468 -21.544 1.00 46.75 90 ASP A N 1
ATOM 670 C CA . ASP A 1 90 ? -32.797 1.164 -22.160 1.00 46.75 90 ASP A CA 1
ATOM 671 C C . ASP A 1 90 ? -31.513 1.200 -23.015 1.00 46.75 90 ASP A C 1
ATOM 673 O O . ASP A 1 90 ? -31.446 1.818 -24.079 1.00 46.75 90 ASP A O 1
ATOM 677 N N . GLY A 1 91 ? -30.465 0.567 -22.501 1.00 46.03 91 GLY A N 1
ATOM 678 C CA . GLY A 1 91 ? -29.160 0.392 -23.121 1.00 46.03 91 GLY A CA 1
ATOM 679 C C . GLY A 1 91 ? -28.367 -0.567 -22.245 1.00 46.03 91 GLY A C 1
ATOM 680 O O . GLY A 1 91 ? -28.429 -0.458 -21.023 1.00 46.03 91 GLY A O 1
ATOM 681 N N . GLU A 1 92 ? -27.693 -1.543 -22.856 1.00 59.25 92 GLU A N 1
ATOM 682 C CA . GLU A 1 92 ? -26.899 -2.574 -22.176 1.00 59.25 92 GLU A CA 1
ATOM 683 C C . GLU A 1 92 ? -26.140 -1.964 -20.987 1.00 59.25 92 GLU A C 1
ATOM 685 O O . GLU A 1 92 ? -25.310 -1.069 -21.160 1.00 59.25 92 GLU A O 1
ATOM 690 N N . GLY A 1 93 ? -26.565 -2.338 -19.772 1.00 58.88 93 GLY A N 1
ATOM 691 C CA . GLY A 1 93 ? -26.249 -1.588 -18.559 1.00 58.88 93 GLY A CA 1
ATOM 692 C C . GLY A 1 93 ? -24.746 -1.397 -18.393 1.00 58.88 93 GLY A C 1
ATOM 693 O O . GLY A 1 93 ? -23.967 -2.281 -18.749 1.00 58.88 93 GLY A O 1
ATOM 694 N N . LEU A 1 94 ? -24.335 -0.244 -17.848 1.00 68.88 94 LEU A N 1
ATOM 695 C CA . LEU A 1 94 ? -22.919 0.027 -17.597 1.00 68.88 94 LEU A CA 1
ATOM 696 C C . LEU A 1 94 ? -22.277 -1.184 -16.896 1.00 68.88 94 LEU A C 1
ATOM 698 O O . LEU A 1 94 ? -22.817 -1.635 -15.876 1.00 68.88 94 LEU A O 1
ATOM 702 N N . PRO A 1 95 ? -21.135 -1.694 -17.398 1.00 76.81 95 PRO A N 1
ATOM 703 C CA . PRO A 1 95 ? -20.499 -2.851 -16.798 1.00 76.81 95 PRO A CA 1
ATOM 704 C C . PRO A 1 95 ? -20.165 -2.535 -15.336 1.00 76.81 95 PRO A C 1
ATOM 706 O O . PRO A 1 95 ? -19.685 -1.432 -15.031 1.00 76.81 95 PRO A O 1
ATOM 709 N N . PRO A 1 96 ? -20.397 -3.478 -14.407 1.00 84.50 96 PRO A N 1
ATOM 710 C CA . PRO A 1 96 ? -20.028 -3.306 -13.014 1.00 84.50 96 PRO A CA 1
ATOM 711 C C . PRO A 1 96 ? -18.570 -2.855 -12.873 1.00 84.50 96 PRO A C 1
ATOM 713 O O . PRO A 1 96 ? -17.686 -3.273 -13.625 1.00 84.50 96 PRO A O 1
ATOM 716 N N . ALA A 1 97 ? -18.284 -2.044 -11.851 1.00 82.38 97 ALA A N 1
ATOM 717 C CA . ALA A 1 97 ? -16.928 -1.544 -11.612 1.00 82.38 97 ALA A CA 1
ATOM 718 C C . ALA A 1 97 ? -15.890 -2.680 -11.511 1.00 82.38 97 ALA A C 1
ATOM 720 O O . ALA A 1 97 ? -14.764 -2.529 -11.974 1.00 82.38 97 ALA A O 1
ATOM 721 N N . ALA A 1 98 ? -16.280 -3.833 -10.959 1.00 85.81 98 ALA A N 1
ATOM 722 C CA . ALA A 1 98 ? -15.429 -5.017 -10.877 1.00 85.81 98 ALA A CA 1
ATOM 723 C C . ALA A 1 98 ? -15.050 -5.581 -12.258 1.00 85.81 98 ALA A C 1
ATOM 725 O O . ALA A 1 98 ? -13.890 -5.918 -12.482 1.00 85.81 98 ALA A O 1
ATOM 726 N N . GLU A 1 99 ? -16.001 -5.638 -13.192 1.00 91.00 99 GLU A N 1
ATOM 727 C CA . GLU A 1 99 ? -15.765 -6.118 -14.557 1.00 91.00 99 GLU A CA 1
ATOM 728 C C . GLU A 1 99 ? -14.848 -5.163 -15.326 1.00 91.00 99 GLU A C 1
ATOM 730 O O . GLU A 1 99 ? -13.886 -5.591 -15.963 1.00 91.00 99 GLU A O 1
ATOM 735 N N . THR A 1 100 ? -15.066 -3.856 -15.163 1.00 89.69 100 THR A N 1
ATOM 736 C CA . THR A 1 100 ? -14.197 -2.832 -15.759 1.00 89.69 100 THR A CA 1
ATOM 737 C C . THR A 1 100 ? -12.756 -2.931 -15.238 1.00 89.69 100 THR A C 1
ATOM 739 O O . THR A 1 100 ? -11.804 -2.849 -16.015 1.00 89.69 100 THR A O 1
ATOM 742 N N . LEU A 1 101 ? -12.567 -3.150 -13.930 1.00 90.56 101 LEU A N 1
ATOM 743 C CA . LEU A 1 101 ? -11.233 -3.317 -13.335 1.00 90.56 101 LEU A CA 1
ATOM 744 C C . LEU A 1 101 ? -10.548 -4.610 -13.788 1.00 90.56 101 LEU A C 1
ATOM 746 O O . LEU A 1 101 ? -9.337 -4.618 -14.003 1.00 90.56 101 LEU A O 1
ATOM 750 N N . HIS A 1 102 ? -11.312 -5.688 -13.961 1.00 93.38 102 HIS A N 1
ATOM 751 C CA . HIS A 1 102 ? -10.797 -6.938 -14.508 1.00 93.38 102 HIS A CA 1
ATOM 752 C C . HIS A 1 102 ? -10.341 -6.772 -15.967 1.00 93.38 102 HIS A C 1
ATOM 754 O O . HIS A 1 102 ? -9.271 -7.255 -16.335 1.00 93.38 102 HIS A O 1
ATOM 760 N N . ALA A 1 103 ? -11.099 -6.042 -16.790 1.00 93.75 103 ALA A N 1
ATOM 761 C CA . ALA A 1 103 ? -10.701 -5.741 -18.164 1.00 93.75 103 ALA A CA 1
ATOM 762 C C . ALA A 1 103 ? -9.385 -4.941 -18.227 1.00 93.75 103 ALA A C 1
ATOM 764 O O . ALA A 1 103 ? -8.515 -5.259 -19.038 1.00 93.75 103 ALA A O 1
ATOM 765 N N . LEU A 1 104 ? -9.194 -3.960 -17.335 1.00 94.19 104 LEU A N 1
ATOM 766 C CA . LEU A 1 104 ? -7.922 -3.234 -17.216 1.00 94.19 104 LEU A CA 1
ATOM 767 C C . LEU A 1 104 ? -6.758 -4.155 -16.835 1.00 94.19 104 LEU A C 1
ATOM 769 O O . LEU A 1 104 ? -5.676 -4.035 -17.404 1.00 94.19 104 LEU A O 1
ATOM 773 N N . ASP A 1 105 ? -6.970 -5.096 -15.915 1.00 94.75 105 ASP A N 1
ATOM 774 C CA . ASP A 1 105 ? -5.941 -6.068 -15.535 1.00 94.75 105 ASP A CA 1
ATOM 775 C C . ASP A 1 105 ? -5.520 -6.974 -16.705 1.00 94.75 105 ASP A C 1
ATOM 777 O O . ASP A 1 105 ? -4.328 -7.201 -16.926 1.00 94.75 105 ASP A O 1
ATOM 781 N N . VAL A 1 106 ? -6.487 -7.449 -17.498 1.00 95.44 106 VAL A N 1
ATOM 782 C CA . VAL A 1 106 ? -6.210 -8.223 -18.719 1.00 95.44 106 VAL A CA 1
ATOM 783 C C . VAL A 1 106 ? -5.359 -7.409 -19.693 1.00 95.44 106 VAL A C 1
ATOM 785 O O . VAL A 1 106 ? -4.379 -7.933 -20.225 1.00 95.44 106 VAL A O 1
ATOM 788 N N . LEU A 1 107 ? -5.693 -6.130 -19.889 1.00 93.06 107 LEU A N 1
ATOM 789 C CA . LEU A 1 107 ? -4.921 -5.238 -20.751 1.00 93.06 107 LEU A CA 1
ATOM 790 C C . LEU A 1 107 ? -3.500 -5.041 -20.215 1.00 93.06 107 LEU A C 1
ATOM 792 O O . LEU A 1 107 ? -2.560 -5.253 -20.974 1.00 93.06 107 LEU A O 1
ATOM 796 N N . ARG A 1 108 ? -3.309 -4.763 -18.917 1.00 93.50 108 ARG A N 1
ATOM 797 C CA . ARG A 1 108 ? -1.964 -4.643 -18.314 1.00 93.50 108 ARG A CA 1
ATOM 798 C C . ARG A 1 108 ? -1.095 -5.865 -18.593 1.00 93.50 108 ARG A C 1
ATOM 800 O O . ARG A 1 108 ? 0.065 -5.724 -18.972 1.00 93.50 108 ARG A O 1
ATOM 807 N N . ARG A 1 109 ? -1.654 -7.068 -18.434 1.00 92.25 109 ARG A N 1
ATOM 808 C CA . ARG A 1 109 ? -0.930 -8.320 -18.695 1.00 92.25 109 ARG A CA 1
ATOM 809 C C . ARG A 1 109 ? -0.577 -8.496 -20.167 1.00 92.25 109 ARG A C 1
ATOM 811 O O . ARG A 1 109 ? 0.531 -8.933 -20.456 1.00 92.25 109 ARG A O 1
ATOM 818 N N . ALA A 1 110 ? -1.475 -8.135 -21.082 1.00 91.44 110 ALA A N 1
ATOM 819 C CA . ALA A 1 110 ? -1.184 -8.162 -22.513 1.00 91.44 110 ALA A CA 1
ATOM 820 C C . ALA A 1 110 ? -0.052 -7.187 -22.872 1.00 91.44 110 ALA A C 1
ATOM 822 O O . ALA A 1 110 ? 0.867 -7.558 -23.593 1.00 91.44 110 ALA A O 1
ATOM 823 N N . MET A 1 111 ? -0.071 -5.979 -22.303 1.00 88.19 111 MET A N 1
ATOM 824 C CA . MET A 1 111 ? 0.970 -4.979 -22.547 1.00 88.19 111 MET A CA 1
ATOM 825 C C . MET A 1 111 ? 2.331 -5.352 -21.965 1.00 88.19 111 MET A C 1
ATOM 827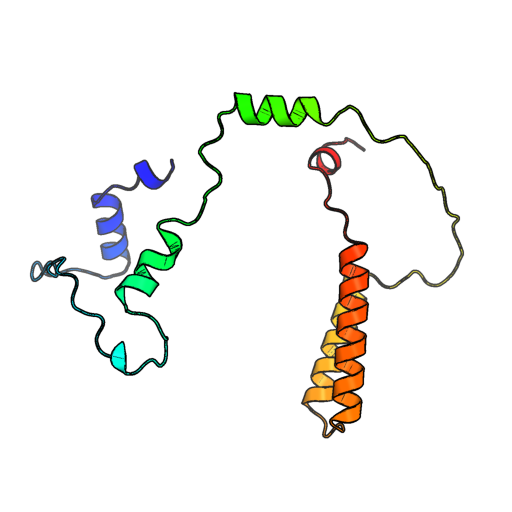 O O . MET A 1 111 ? 3.348 -4.946 -22.508 1.00 88.19 111 MET A O 1
ATOM 831 N N . ALA A 1 112 ? 2.358 -6.113 -20.870 1.00 85.56 112 ALA A N 1
ATOM 832 C CA . ALA A 1 112 ? 3.596 -6.594 -20.263 1.00 85.56 112 ALA A CA 1
ATOM 833 C C . ALA A 1 112 ? 4.188 -7.827 -20.972 1.00 85.56 112 ALA A C 1
ATOM 835 O O . ALA A 1 112 ? 5.374 -8.106 -20.815 1.00 85.56 112 ALA A O 1
ATOM 836 N N . ALA A 1 113 ? 3.363 -8.596 -21.687 1.00 83.81 113 ALA A N 1
ATOM 837 C CA . ALA A 1 113 ? 3.775 -9.835 -22.344 1.00 83.81 113 ALA A CA 1
ATOM 838 C C . ALA A 1 113 ? 4.224 -9.638 -23.800 1.00 83.81 113 ALA A C 1
ATOM 840 O O . ALA A 1 113 ? 4.950 -10.483 -24.321 1.00 83.81 113 ALA A O 1
ATOM 841 N N . ASP A 1 114 ? 3.771 -8.568 -24.449 1.00 79.69 114 ASP A N 1
ATOM 842 C CA . ASP A 1 114 ? 4.024 -8.282 -25.861 1.00 79.69 114 ASP A CA 1
ATOM 843 C C . ASP A 1 114 ? 4.993 -7.096 -26.017 1.00 79.69 114 ASP A C 1
ATOM 845 O O . ASP A 1 114 ? 5.087 -6.242 -25.133 1.00 79.69 114 ASP A O 1
ATOM 849 N N . GLU A 1 115 ? 5.715 -7.012 -27.138 1.00 83.88 115 GLU A N 1
ATOM 850 C CA . GLU A 1 115 ? 6.641 -5.898 -27.428 1.00 83.88 115 GLU A CA 1
ATOM 851 C C . GLU A 1 115 ? 5.868 -4.646 -27.880 1.00 83.88 115 GLU A C 1
ATOM 853 O O . GLU A 1 115 ? 5.985 -4.156 -29.007 1.00 83.88 115 GLU A O 1
ATOM 858 N N . ILE A 1 116 ? 5.027 -4.120 -26.992 1.00 86.50 116 ILE A N 1
ATOM 859 C CA . ILE A 1 116 ? 4.266 -2.899 -27.239 1.00 86.50 116 ILE A CA 1
ATOM 860 C C . ILE A 1 116 ? 5.177 -1.685 -27.065 1.00 86.50 116 ILE A C 1
ATOM 862 O O . ILE A 1 116 ? 5.890 -1.553 -26.076 1.00 86.50 116 ILE A O 1
ATOM 866 N N . SER A 1 117 ? 5.114 -0.756 -28.022 1.00 89.94 117 SER A N 1
ATOM 867 C CA . SER A 1 117 ? 5.888 0.489 -27.966 1.00 89.94 117 SER A CA 1
ATOM 868 C C . SER A 1 117 ? 5.656 1.283 -26.671 1.00 89.94 117 SER A C 1
ATOM 870 O O . SER A 1 117 ? 4.517 1.429 -26.214 1.00 89.94 117 SER A O 1
ATOM 872 N N . ASP A 1 118 ? 6.718 1.906 -26.159 1.00 88.44 118 ASP A N 1
ATOM 873 C CA . ASP A 1 118 ? 6.679 2.739 -24.949 1.00 88.44 118 ASP A CA 1
ATOM 874 C C . ASP A 1 118 ? 5.656 3.885 -25.027 1.00 88.44 118 ASP A C 1
ATOM 876 O O . ASP A 1 118 ? 5.020 4.228 -24.028 1.00 88.44 118 ASP A O 1
ATOM 880 N N . ASP A 1 119 ? 5.441 4.463 -26.215 1.00 93.50 119 ASP A N 1
ATOM 881 C CA . ASP A 1 119 ? 4.419 5.499 -26.441 1.00 93.50 119 ASP A CA 1
ATOM 882 C C . ASP A 1 119 ? 3.000 4.950 -26.215 1.00 93.50 119 ASP A C 1
ATOM 884 O O . ASP A 1 119 ? 2.170 5.592 -25.568 1.00 93.50 119 ASP A O 1
ATOM 888 N N . THR A 1 120 ? 2.731 3.723 -26.666 1.00 91.19 120 THR A N 1
ATOM 889 C CA . THR A 1 120 ? 1.435 3.064 -26.446 1.00 91.19 120 THR A CA 1
ATOM 890 C C . THR A 1 120 ? 1.244 2.703 -24.971 1.00 91.19 120 THR A C 1
ATOM 892 O O . THR A 1 120 ? 0.173 2.964 -24.418 1.00 91.19 120 THR A O 1
ATOM 895 N N . CYS A 1 121 ? 2.286 2.199 -24.304 1.00 90.62 121 CYS A N 1
ATOM 896 C CA . CYS A 1 121 ? 2.296 1.964 -22.855 1.00 90.62 121 CYS A CA 1
ATOM 897 C C . CYS A 1 121 ? 1.994 3.245 -22.071 1.00 90.62 121 CYS A C 1
ATOM 899 O O . CYS A 1 121 ? 1.103 3.266 -21.221 1.00 90.62 121 CYS A O 1
ATOM 901 N N . THR A 1 122 ? 2.667 4.343 -22.409 1.00 94.00 122 THR A N 1
ATOM 902 C CA . THR A 1 122 ? 2.485 5.642 -21.748 1.00 94.00 122 THR A CA 1
ATOM 903 C C . THR A 1 122 ? 1.045 6.141 -21.871 1.00 94.00 122 THR A C 1
ATOM 905 O O . THR A 1 122 ? 0.446 6.576 -20.883 1.00 94.00 122 THR A O 1
ATOM 908 N N . ARG A 1 123 ? 0.451 6.039 -23.066 1.00 94.38 123 ARG A N 1
ATOM 909 C CA . ARG A 1 123 ? -0.946 6.438 -23.300 1.00 94.38 123 ARG A CA 1
ATOM 910 C C . ARG A 1 123 ? -1.928 5.578 -22.513 1.00 94.38 123 ARG A C 1
ATOM 912 O O . ARG A 1 123 ? -2.857 6.124 -21.918 1.00 94.38 123 ARG A O 1
ATOM 919 N N .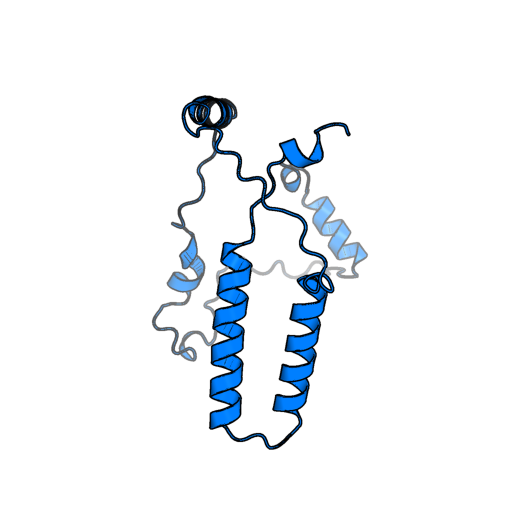 PHE A 1 124 ? -1.713 4.265 -22.479 1.00 94.81 124 PHE A N 1
ATOM 920 C CA . PHE A 1 124 ? -2.567 3.349 -21.728 1.00 94.81 124 PHE A CA 1
ATOM 921 C C . PHE A 1 124 ? -2.556 3.661 -20.229 1.00 94.81 124 PHE A C 1
ATOM 923 O O . PHE A 1 124 ? -3.619 3.869 -19.646 1.00 94.81 124 PHE A O 1
ATOM 930 N N . TYR A 1 125 ? -1.377 3.775 -19.612 1.00 94.38 125 TYR A N 1
ATOM 931 C CA . TYR A 1 125 ? -1.284 4.061 -18.178 1.00 94.38 125 TYR A CA 1
ATOM 932 C C . TYR A 1 125 ? -1.812 5.461 -17.825 1.00 94.38 125 TYR A C 1
ATOM 934 O O . TYR A 1 125 ? -2.402 5.657 -16.759 1.00 94.38 125 TYR A O 1
ATOM 942 N N . GLY A 1 126 ? -1.671 6.435 -18.731 1.00 95.69 126 GLY A N 1
ATOM 943 C CA . GLY A 1 126 ? -2.286 7.758 -18.588 1.00 95.69 126 GLY A CA 1
ATOM 944 C C . GLY A 1 126 ? -3.820 7.709 -18.590 1.00 95.69 126 GLY A C 1
ATOM 945 O O . GLY A 1 126 ? -4.468 8.322 -17.732 1.00 95.69 126 GLY A O 1
ATOM 946 N N . PHE A 1 127 ? -4.404 6.942 -19.515 1.00 95.44 127 PHE A N 1
ATOM 947 C CA . PHE A 1 127 ? -5.847 6.698 -19.570 1.00 95.44 127 PHE A CA 1
ATOM 948 C C . PHE A 1 127 ? -6.341 5.974 -18.313 1.00 95.44 127 PHE A C 1
ATOM 950 O O . PHE A 1 127 ? -7.275 6.438 -17.660 1.00 95.44 127 PHE A O 1
ATOM 957 N N . GLU A 1 128 ? -5.677 4.884 -17.936 1.00 94.44 128 GLU A N 1
ATOM 958 C CA . GLU A 1 128 ? -6.002 4.086 -16.756 1.00 94.44 128 GLU A CA 1
ATOM 959 C C . GLU A 1 128 ? -6.042 4.938 -15.485 1.00 94.44 128 GLU A C 1
ATOM 961 O O . GLU A 1 128 ? -7.000 4.873 -14.711 1.00 94.44 128 GLU A O 1
ATOM 966 N N . ARG A 1 129 ? -5.034 5.790 -15.287 1.00 94.31 129 ARG A N 1
ATOM 967 C CA . ARG A 1 129 ? -4.973 6.676 -14.124 1.00 94.31 129 ARG A CA 1
ATOM 968 C C . ARG A 1 129 ? -6.152 7.646 -14.078 1.00 94.31 129 ARG A C 1
ATOM 970 O O . ARG A 1 129 ? -6.719 7.869 -13.008 1.00 94.31 129 ARG A O 1
ATOM 977 N N . SER A 1 130 ? -6.524 8.203 -15.228 1.00 94.56 130 SER A N 1
ATOM 978 C CA . SER A 1 130 ? -7.661 9.124 -15.342 1.00 94.56 130 SER A CA 1
ATOM 979 C C . SER A 1 130 ? -8.978 8.410 -15.032 1.00 94.56 130 SER A C 1
ATOM 981 O O . SER A 1 130 ? -9.752 8.876 -14.198 1.00 94.56 130 SER A O 1
ATOM 983 N N . LEU A 1 131 ? -9.179 7.221 -15.606 1.00 91.12 131 LEU A N 1
ATOM 984 C CA . LEU A 1 131 ? -10.371 6.406 -15.383 1.00 91.12 131 LEU A CA 1
ATOM 985 C C . LEU A 1 131 ? -10.531 6.002 -13.908 1.00 91.12 131 LEU A C 1
ATOM 987 O O . LEU A 1 131 ? -11.619 6.124 -13.341 1.00 91.12 131 LEU A O 1
ATOM 991 N N . LEU A 1 132 ? -9.447 5.572 -13.255 1.00 90.75 132 LEU A N 1
ATOM 992 C CA . LEU A 1 132 ? -9.461 5.226 -11.830 1.00 90.75 132 LEU A CA 1
ATOM 993 C C . LEU A 1 132 ? -9.740 6.443 -10.939 1.00 90.75 132 LEU A C 1
ATOM 995 O O . LEU A 1 132 ? -10.436 6.310 -9.929 1.00 90.75 132 LEU A O 1
ATOM 999 N N . SER A 1 133 ? -9.245 7.627 -11.315 1.00 90.56 133 SER A N 1
ATOM 1000 C CA . SER A 1 133 ? -9.563 8.878 -10.619 1.00 90.56 133 SER A CA 1
ATOM 1001 C C . SER A 1 133 ? -11.058 9.192 -10.694 1.00 90.56 133 SER A C 1
ATOM 1003 O O . SER A 1 133 ? -11.675 9.506 -9.675 1.00 90.56 133 SER A O 1
ATOM 1005 N N . ASP A 1 134 ? -11.673 9.036 -11.864 1.00 88.56 134 ASP A N 1
ATOM 1006 C CA . ASP A 1 134 ? -13.106 9.281 -12.036 1.00 88.56 134 ASP A CA 1
ATOM 1007 C C . ASP A 1 134 ? -13.966 8.249 -11.302 1.00 88.56 134 ASP A C 1
ATOM 1009 O O . ASP A 1 134 ? -15.008 8.592 -10.740 1.00 88.56 134 ASP A O 1
ATOM 1013 N N . PHE A 1 135 ? -13.511 6.998 -11.221 1.00 86.06 135 PHE A N 1
ATOM 1014 C CA . PHE A 1 135 ? -14.152 5.982 -10.387 1.00 86.06 135 PHE A CA 1
ATOM 1015 C C . PHE A 1 135 ? -14.058 6.332 -8.903 1.00 86.06 135 PHE A C 1
ATOM 1017 O O . PHE A 1 135 ? -15.038 6.165 -8.180 1.00 86.06 135 PHE A O 1
ATOM 1024 N N . ALA A 1 136 ? -12.914 6.840 -8.441 1.00 85.19 136 ALA A N 1
ATOM 1025 C CA . ALA A 1 136 ? -12.733 7.250 -7.053 1.00 85.19 136 ALA A CA 1
ATOM 1026 C C . ALA A 1 136 ? -13.659 8.414 -6.670 1.00 85.19 136 ALA A C 1
ATOM 1028 O O . ALA A 1 136 ? -14.283 8.350 -5.616 1.00 85.19 136 ALA A O 1
ATOM 1029 N N . LYS A 1 137 ? -13.838 9.412 -7.547 1.00 86.62 137 LYS A N 1
ATOM 1030 C CA . LYS A 1 137 ? -14.776 10.533 -7.326 1.00 86.62 137 LYS A CA 1
ATOM 1031 C C . LYS A 1 137 ? -16.232 10.077 -7.174 1.00 86.62 137 LYS A C 1
ATOM 1033 O O . LYS A 1 137 ? -17.013 10.732 -6.495 1.00 86.62 137 LYS A O 1
ATOM 1038 N N . LYS A 1 138 ? -16.606 8.962 -7.811 1.00 81.38 138 LYS A N 1
ATOM 1039 C CA . LYS A 1 138 ? -17.959 8.383 -7.738 1.00 81.38 138 LYS A CA 1
ATOM 1040 C C . LYS A 1 138 ? -18.180 7.505 -6.505 1.00 81.38 138 LYS A C 1
ATOM 1042 O O . LYS A 1 138 ? -19.324 7.161 -6.209 1.00 81.38 138 LYS A O 1
ATOM 1047 N N . LYS A 1 139 ? -17.121 7.112 -5.791 1.00 80.50 139 LYS A N 1
ATOM 1048 C CA . LYS A 1 139 ? -17.260 6.321 -4.565 1.00 80.50 139 LYS A CA 1
ATOM 1049 C C . LYS A 1 139 ? -17.827 7.214 -3.469 1.00 80.50 139 LYS A C 1
ATOM 1051 O O . LYS A 1 139 ? -17.166 8.136 -3.009 1.00 80.50 139 LYS A O 1
ATOM 1056 N N . LYS A 1 140 ? -19.042 6.905 -3.028 1.00 78.25 140 LYS A N 1
ATOM 1057 C CA . LYS A 1 140 ? -19.613 7.466 -1.804 1.00 78.25 140 LYS A CA 1
ATOM 1058 C C . LYS A 1 140 ? -19.345 6.490 -0.665 1.00 78.25 140 LYS A C 1
ATOM 1060 O O . LYS A 1 140 ? -19.598 5.291 -0.807 1.00 78.25 140 LYS A O 1
ATOM 1065 N N . GLN A 1 141 ? -18.801 6.989 0.440 1.00 79.62 141 GLN A N 1
ATOM 1066 C CA . GLN A 1 141 ? -18.739 6.216 1.673 1.00 79.62 141 GLN A CA 1
ATOM 1067 C C . GLN A 1 141 ? -20.176 5.983 2.135 1.00 79.62 141 GLN A C 1
ATOM 1069 O O . GLN A 1 141 ? -20.928 6.939 2.303 1.00 79.62 141 GLN A O 1
ATOM 1074 N N . LYS A 1 142 ? -20.568 4.714 2.276 1.00 76.38 142 LYS A N 1
ATOM 1075 C CA . LYS A 1 142 ? -21.863 4.386 2.868 1.00 76.38 142 LYS A CA 1
ATOM 1076 C C . LYS A 1 142 ? -21.833 4.731 4.345 1.00 76.38 142 LYS A C 1
ATOM 1078 O O . LYS A 1 142 ? -20.856 4.417 5.031 1.00 76.38 142 LYS A O 1
ATOM 1083 N N . ASP A 1 143 ? -22.900 5.353 4.809 1.00 81.25 143 ASP A N 1
ATOM 1084 C CA . ASP A 1 143 ? -23.097 5.620 6.220 1.00 81.25 143 ASP A CA 1
ATOM 1085 C C . ASP A 1 143 ? -23.444 4.301 6.924 1.00 81.25 143 ASP A C 1
ATOM 1087 O O . ASP A 1 143 ? -24.067 3.410 6.342 1.00 81.25 143 ASP A O 1
ATOM 1091 N N . ILE A 1 144 ? -23.056 4.149 8.190 1.00 81.88 144 ILE A N 1
ATOM 1092 C CA . ILE A 1 144 ? -23.424 2.976 8.989 1.00 81.88 144 ILE A CA 1
ATOM 1093 C C . ILE A 1 144 ? -24.949 2.775 9.031 1.00 81.88 144 ILE A C 1
ATOM 1095 O O . ILE A 1 144 ? -25.429 1.641 9.050 1.00 81.88 144 ILE A O 1
ATOM 1099 N N . ARG A 1 145 ? -25.719 3.864 8.953 1.00 83.31 145 ARG A N 1
ATOM 1100 C CA . ARG A 1 145 ? -27.185 3.861 8.875 1.00 83.31 145 ARG A CA 1
ATOM 1101 C C . ARG A 1 145 ? -27.708 3.148 7.624 1.00 83.31 145 ARG A C 1
ATOM 1103 O O . ARG A 1 145 ? -28.722 2.458 7.722 1.00 83.31 145 ARG A O 1
ATOM 1110 N N . ASP A 1 146 ? -26.977 3.182 6.506 1.00 77.88 146 ASP A N 1
ATOM 1111 C CA . ASP A 1 146 ? -27.350 2.493 5.258 1.00 77.88 146 ASP A CA 1
ATOM 1112 C C . ASP A 1 146 ? -27.392 0.961 5.410 1.00 77.88 146 ASP A C 1
ATOM 1114 O O . ASP A 1 146 ? -28.009 0.268 4.599 1.00 77.88 146 ASP A O 1
ATOM 1118 N N . PHE A 1 147 ? -26.743 0.415 6.444 1.00 77.12 147 PHE A N 1
ATOM 1119 C CA . PHE A 1 147 ? -26.712 -1.021 6.738 1.00 77.12 147 PHE A CA 1
ATOM 1120 C C . PHE A 1 147 ? -27.787 -1.467 7.737 1.00 77.12 147 PHE A C 1
ATOM 1122 O O . PHE A 1 147 ? -28.074 -2.662 7.824 1.00 77.12 147 PHE A O 1
ATOM 1129 N N . PHE A 1 148 ? -28.387 -0.531 8.480 1.00 84.12 148 PHE A N 1
ATOM 1130 C CA . PHE A 1 148 ? -29.371 -0.823 9.529 1.00 84.12 148 PHE A CA 1
ATOM 1131 C C . PHE A 1 148 ? -30.795 -0.352 9.201 1.00 84.12 148 PHE A C 1
ATOM 1133 O O . PHE A 1 148 ? -31.728 -0.687 9.936 1.00 84.12 148 PHE A O 1
ATOM 1140 N N . CYS A 1 149 ? -31.003 0.355 8.087 1.00 62.97 149 CYS A N 1
ATOM 1141 C CA . CYS A 1 149 ? -32.342 0.611 7.561 1.00 62.97 149 CYS A CA 1
ATOM 1142 C C . CYS A 1 149 ? -33.004 -0.714 7.137 1.00 62.97 149 CYS A C 1
ATOM 1144 O O . CYS A 1 149 ? -32.543 -1.398 6.221 1.00 62.97 149 CYS A O 1
ATOM 1146 N N . LYS A 1 150 ? -34.088 -1.099 7.827 1.00 57.12 150 LYS A N 1
ATOM 1147 C CA . LYS A 1 150 ? -34.934 -2.235 7.429 1.00 57.12 150 LYS A CA 1
ATOM 1148 C C . LYS A 1 150 ? -35.542 -1.951 6.052 1.00 57.12 150 LYS A C 1
ATOM 1150 O O . LYS A 1 150 ? -36.077 -0.866 5.848 1.00 57.12 150 LYS A O 1
ATOM 1155 N N . LYS A 1 151 ? -35.443 -2.930 5.149 1.00 52.22 151 LYS A N 1
ATOM 1156 C CA . LYS A 1 151 ? -36.184 -2.949 3.881 1.00 52.22 151 LYS A CA 1
ATOM 1157 C C . LYS A 1 151 ? -37.689 -2.970 4.118 1.00 52.22 151 LYS A C 1
ATOM 1159 O O . LYS A 1 151 ? -38.103 -3.623 5.106 1.00 52.22 151 LYS A O 1
#

Radius of gyration: 27.83 Å; chains: 1; bounding box: 62×47×59 Å

Organism: Rhipicephalus sanguineus (NCBI:txid34632)

Foldseek 3Di:
DVVVPCDPVNVVVVCVVVVNDDDPDDPDPPPPDQPPCPVVDPPVDGPVCVVCVCVPPDDPPDDDPVNVVVVVVVPPPDDDDDDDDDDDDDDDDDPPPVVVVVVLVVVVVVPVVDPDDPVVVVVSVVVVVVVVVVVVVPDDDDDPVNVVDDD

Secondary structure (DSSP, 8-state):
--GGG--HHHHHHHHHHTT----S-----------TTGGGS--SS-HHHHHTTTTT--------HHHHHHHHHHT-S-------------SSPPPPHHHHHHHHHHHHHHHHHS---HHHHHHHHHHHHHHHHHHHHH-PPPPTHHHHS--

Sequence (151 aa):
MAWDRVTPTTIANCFAKCGFFRSSEEVPSEQEEPIEGWELLDAGCTAEDFCTADDNLATCGARTVEDIVEEATCEVADSSDDGDNIDEGDGEGLPPAAETLHALDVLRRAMAADEISDDTCTRFYGFERSLLSDFAKKKKQKDIRDFFCKK

pLDDT: mean 77.19, std 15.82, range [37.16, 95.69]